Protein AF-A0A4U6LHM3-F1 (afdb_monomer_lite)

Radius of gyration: 13.02 Å; chains: 1; bounding box: 26×27×33 Å

Structure (mmCIF, N/CA/C/O backbone):
data_AF-A0A4U6LHM3-F1
#
_entry.id   AF-A0A4U6LHM3-F1
#
loop_
_atom_site.group_PDB
_atom_site.id
_atom_site.type_symbol
_atom_site.label_atom_id
_atom_site.label_alt_id
_atom_site.label_comp_id
_atom_site.label_asym_id
_atom_site.label_entity_id
_atom_site.label_seq_id
_atom_site.pdbx_PDB_ins_code
_atom_site.Cartn_x
_atom_site.Cartn_y
_atom_site.Cartn_z
_atom_site.occupancy
_atom_site.B_iso_or_equiv
_atom_site.auth_seq_id
_atom_site.auth_comp_id
_atom_site.auth_asym_id
_atom_site.auth_atom_id
_atom_site.pdbx_PDB_model_num
ATOM 1 N N . MET A 1 1 ? -6.702 0.327 -8.855 1.00 83.44 1 MET A N 1
ATOM 2 C CA . MET A 1 1 ? -7.676 0.215 -7.750 1.00 83.44 1 MET A CA 1
ATOM 3 C C . MET A 1 1 ? -7.244 1.195 -6.689 1.00 83.44 1 MET A C 1
ATOM 5 O O . MET A 1 1 ? -6.086 1.140 -6.316 1.00 83.44 1 MET A O 1
ATOM 9 N N . ASN A 1 2 ? -8.130 2.062 -6.209 1.00 84.81 2 ASN A N 1
ATOM 10 C CA . ASN A 1 2 ? -7.765 3.000 -5.149 1.00 84.81 2 ASN A CA 1
ATOM 11 C C . ASN A 1 2 ? -8.039 2.356 -3.789 1.00 84.81 2 ASN A C 1
ATOM 13 O O . ASN A 1 2 ? -9.110 1.781 -3.594 1.00 84.81 2 ASN A O 1
ATOM 17 N N . LEU A 1 3 ? -7.067 2.429 -2.887 1.00 87.44 3 LEU A N 1
ATOM 18 C CA . LEU A 1 3 ? -7.175 2.007 -1.494 1.00 87.44 3 LEU A CA 1
ATOM 19 C C . LEU A 1 3 ? -6.669 3.136 -0.608 1.00 87.44 3 LEU A C 1
ATOM 21 O O . LEU A 1 3 ? -5.711 3.810 -0.974 1.00 87.44 3 LEU A O 1
ATOM 25 N N . THR A 1 4 ? -7.259 3.317 0.568 1.00 89.50 4 THR A N 1
ATOM 26 C CA . THR A 1 4 ? -6.679 4.230 1.556 1.00 89.50 4 THR A CA 1
ATOM 27 C C . THR A 1 4 ? -5.556 3.546 2.333 1.00 89.50 4 THR A C 1
ATOM 29 O O . THR A 1 4 ? -5.477 2.312 2.395 1.00 89.50 4 THR A O 1
ATOM 32 N N . ILE A 1 5 ? -4.696 4.331 2.981 1.00 87.44 5 ILE A N 1
ATOM 33 C CA . ILE A 1 5 ? -3.657 3.806 3.880 1.00 87.44 5 ILE A CA 1
ATOM 34 C C . ILE A 1 5 ? -4.266 2.944 4.990 1.00 87.44 5 ILE A C 1
ATOM 36 O O . ILE A 1 5 ? -3.714 1.895 5.334 1.00 87.44 5 ILE A O 1
ATOM 40 N N . LYS A 1 6 ? -5.452 3.314 5.481 1.00 89.31 6 LYS A N 1
ATOM 41 C CA . LYS A 1 6 ? -6.238 2.486 6.396 1.00 89.31 6 LYS A CA 1
ATOM 42 C C . LYS A 1 6 ? -6.568 1.115 5.816 1.00 89.31 6 LYS A C 1
ATOM 44 O O . LYS A 1 6 ? -6.344 0.108 6.482 1.00 89.31 6 LYS A O 1
ATOM 49 N N . ASN A 1 7 ? -7.057 1.054 4.575 1.00 89.81 7 ASN A N 1
ATOM 50 C CA . ASN A 1 7 ? -7.382 -0.223 3.938 1.00 89.81 7 ASN A CA 1
ATOM 51 C C . ASN A 1 7 ? -6.140 -1.105 3.770 1.00 89.81 7 ASN A C 1
ATOM 53 O O . 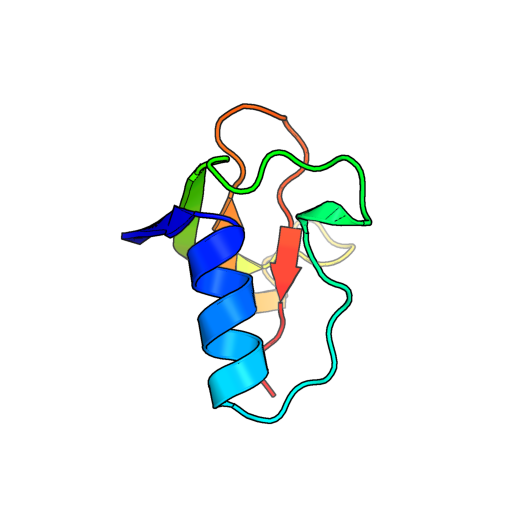ASN A 1 7 ? -6.212 -2.312 3.986 1.00 89.81 7 ASN A O 1
ATOM 57 N N . ILE A 1 8 ? -4.994 -0.515 3.419 1.00 87.44 8 ILE A N 1
ATOM 58 C CA . ILE A 1 8 ? -3.730 -1.254 3.295 1.00 87.44 8 ILE A CA 1
ATOM 59 C C . ILE A 1 8 ? -3.279 -1.796 4.655 1.00 87.44 8 ILE A C 1
ATOM 61 O O . ILE A 1 8 ? -2.896 -2.962 4.747 1.00 87.44 8 ILE A O 1
ATOM 65 N N . TYR A 1 9 ? -3.372 -0.990 5.715 1.00 88.62 9 TYR A N 1
ATOM 66 C CA . TYR A 1 9 ? -3.070 -1.428 7.077 1.00 88.62 9 TYR A CA 1
ATOM 67 C C . TYR A 1 9 ? -3.976 -2.584 7.523 1.00 88.62 9 TYR A C 1
ATOM 69 O O . TYR A 1 9 ? -3.485 -3.606 7.998 1.00 88.62 9 TYR A O 1
ATOM 77 N N . GLU A 1 10 ? -5.289 -2.470 7.313 1.00 90.69 10 GLU A N 1
ATOM 78 C CA . GLU A 1 10 ? -6.256 -3.519 7.654 1.00 90.69 10 GLU A CA 1
ATOM 79 C C . GLU A 1 10 ? -5.978 -4.827 6.898 1.00 90.69 10 GLU A C 1
ATOM 81 O O . GLU A 1 10 ? -6.027 -5.906 7.495 1.00 90.69 10 GLU A O 1
ATOM 86 N N . LEU A 1 11 ? -5.627 -4.746 5.610 1.00 90.31 11 LEU A N 1
ATOM 87 C CA . LEU A 1 11 ? -5.240 -5.904 4.801 1.00 90.31 11 LEU A CA 1
ATOM 88 C C . LEU A 1 11 ? -3.942 -6.550 5.302 1.00 90.31 11 LEU A C 1
ATOM 90 O O . LEU A 1 11 ? -3.869 -7.776 5.399 1.00 90.31 11 LEU A O 1
ATOM 94 N N . ALA A 1 12 ? -2.936 -5.746 5.651 1.00 87.62 12 ALA A N 1
ATOM 95 C CA . ALA A 1 12 ? -1.678 -6.239 6.199 1.00 87.62 12 ALA A CA 1
ATOM 96 C C . ALA A 1 12 ? -1.896 -6.947 7.548 1.00 87.62 12 ALA A C 1
ATOM 98 O O . ALA A 1 12 ? -1.432 -8.075 7.736 1.00 87.62 12 ALA A O 1
ATOM 99 N N . CYS A 1 13 ? -2.684 -6.352 8.448 1.00 89.06 13 CYS A N 1
ATOM 100 C CA . CYS A 1 13 ? -3.074 -6.983 9.707 1.00 89.06 13 CYS A CA 1
ATOM 101 C C . CYS A 1 13 ? -3.867 -8.278 9.486 1.00 89.06 13 CYS A C 1
ATOM 103 O O . CYS A 1 13 ? -3.598 -9.278 10.153 1.00 89.06 13 CYS A O 1
ATOM 105 N N . PHE A 1 14 ? -4.808 -8.293 8.536 1.00 91.75 14 PHE A N 1
ATOM 106 C CA . PHE A 1 14 ? -5.562 -9.497 8.174 1.00 91.75 14 PHE A CA 1
ATOM 107 C C . PHE A 1 14 ? -4.647 -10.620 7.661 1.00 91.75 14 PHE A C 1
ATOM 109 O O . PHE A 1 14 ? -4.853 -11.785 8.000 1.00 91.75 14 PHE A O 1
ATOM 116 N N . ALA A 1 15 ? -3.602 -10.276 6.904 1.00 91.12 15 ALA A N 1
ATOM 117 C CA . ALA A 1 15 ? -2.581 -11.211 6.433 1.00 91.12 15 ALA A CA 1
ATOM 118 C C . ALA A 1 15 ? -1.598 -11.672 7.533 1.00 91.12 15 ALA A C 1
ATOM 120 O O . ALA A 1 15 ? -0.721 -12.494 7.267 1.00 91.12 15 ALA A O 1
ATOM 121 N N . GLY A 1 16 ? -1.730 -11.168 8.765 1.00 90.38 16 GLY A N 1
ATOM 122 C CA . GLY A 1 16 ? -0.847 -11.496 9.886 1.00 90.38 16 GLY A CA 1
ATOM 123 C C . GLY A 1 16 ? 0.482 -10.734 9.885 1.00 90.38 16 GLY A C 1
ATOM 124 O O . GLY A 1 16 ? 1.402 -11.119 10.609 1.00 90.38 16 GLY A O 1
ATOM 125 N N . LEU A 1 17 ? 0.601 -9.666 9.090 1.00 88.19 17 LEU A N 1
ATOM 126 C CA . LEU A 1 17 ? 1.770 -8.791 9.097 1.00 88.19 17 LEU A CA 1
ATOM 127 C C . LEU A 1 17 ? 1.707 -7.832 10.292 1.00 88.19 17 LEU A C 1
ATOM 129 O O . LEU A 1 17 ? 0.668 -7.244 10.594 1.00 88.19 17 LEU A O 1
ATOM 133 N N . HIS A 1 18 ? 2.847 -7.648 10.958 1.00 84.81 18 HIS A N 1
ATOM 134 C CA . HIS A 1 18 ? 3.008 -6.613 11.976 1.00 84.81 18 HIS A CA 1
ATOM 135 C C . HIS A 1 18 ? 3.528 -5.334 11.324 1.00 84.81 18 HIS A C 1
ATOM 137 O O . HIS A 1 18 ? 4.725 -5.183 11.085 1.00 84.81 18 HIS A O 1
ATOM 143 N N . CYS A 1 19 ? 2.612 -4.415 11.050 1.00 82.25 19 CYS A N 1
ATOM 144 C CA . CYS A 1 19 ? 2.892 -3.061 10.591 1.00 82.25 19 CYS A CA 1
ATOM 145 C C . CYS A 1 19 ? 2.534 -2.041 11.680 1.00 82.25 19 CYS A C 1
ATOM 147 O O . CYS A 1 19 ? 1.641 -2.276 12.497 1.00 82.25 19 CYS A O 1
ATOM 149 N N . ALA A 1 20 ? 3.245 -0.911 11.696 1.00 83.38 20 ALA A N 1
ATOM 150 C CA . ALA A 1 20 ? 2.911 0.207 12.574 1.00 83.38 20 ALA A CA 1
ATOM 151 C C . ALA A 1 20 ? 1.533 0.771 12.204 1.00 83.38 20 ALA A C 1
ATOM 153 O O . ALA A 1 20 ? 1.164 0.790 11.028 1.00 83.38 20 ALA A O 1
ATOM 154 N N . ASN A 1 21 ? 0.774 1.219 13.204 1.00 82.12 21 ASN A N 1
ATOM 155 C CA . ASN A 1 21 ? -0.524 1.829 12.951 1.00 82.12 21 ASN A CA 1
ATOM 156 C C . ASN A 1 21 ? -0.324 3.176 12.215 1.00 82.12 21 ASN A C 1
ATOM 158 O O . ASN A 1 21 ? 0.480 3.996 12.675 1.00 82.12 21 ASN A O 1
ATOM 162 N N . PRO A 1 22 ? -1.040 3.442 11.105 1.00 79.38 22 PRO A N 1
ATOM 163 C CA . PRO A 1 22 ? -0.999 4.727 10.406 1.00 79.38 22 PRO A CA 1
ATOM 164 C C . PRO A 1 22 ? -1.205 5.938 11.328 1.00 79.38 22 PRO A C 1
ATOM 166 O O . PRO A 1 22 ? -0.497 6.938 11.215 1.00 79.38 22 PRO A O 1
ATOM 169 N N . ALA A 1 23 ? -2.087 5.814 12.326 1.00 76.62 23 ALA A N 1
ATOM 170 C CA . ALA A 1 23 ? -2.356 6.870 13.302 1.00 76.62 23 ALA A CA 1
ATOM 171 C C . ALA A 1 23 ? -1.126 7.247 14.153 1.00 76.62 23 ALA A C 1
ATOM 173 O O . ALA A 1 23 ? -1.037 8.365 14.658 1.00 76.62 23 ALA A O 1
ATOM 174 N N . GLU A 1 24 ? -0.161 6.335 14.308 1.00 79.81 24 GLU A N 1
ATOM 175 C CA . GLU A 1 24 ? 1.085 6.568 15.048 1.00 79.81 24 GLU A CA 1
ATOM 176 C C . GLU A 1 24 ? 2.187 7.197 14.179 1.00 79.81 24 GLU A C 1
ATOM 178 O O . GLU A 1 24 ? 3.193 7.662 14.710 1.00 79.81 24 GLU A O 1
ATOM 183 N N . SER A 1 25 ? 2.019 7.225 12.852 1.00 69.25 25 SER A N 1
ATOM 184 C CA . SER A 1 25 ? 3.067 7.612 11.893 1.00 69.25 25 SER A CA 1
ATOM 185 C C . SER A 1 25 ? 2.892 9.012 11.289 1.00 69.25 25 SER A C 1
ATOM 187 O O . SER A 1 25 ? 3.648 9.384 10.397 1.00 69.25 25 SER A O 1
ATOM 189 N N . HIS A 1 26 ? 1.960 9.824 11.806 1.00 73.94 26 HIS A N 1
ATOM 190 C CA . HIS A 1 26 ? 1.620 11.164 11.285 1.00 73.94 26 HIS A CA 1
ATOM 191 C C . HIS A 1 26 ? 1.161 11.179 9.818 1.00 73.94 26 HIS A C 1
ATOM 193 O O . HIS A 1 26 ? 1.144 12.235 9.185 1.00 73.94 26 HIS A O 1
ATOM 199 N N . ILE A 1 27 ? 0.786 10.019 9.288 1.00 75.50 27 ILE A N 1
ATOM 200 C CA . ILE A 1 27 ? 0.253 9.868 7.943 1.00 75.50 27 ILE A CA 1
ATOM 201 C C . ILE A 1 27 ? -1.273 9.873 8.045 1.00 75.50 27 ILE A C 1
ATOM 203 O O . ILE A 1 27 ? -1.835 9.225 8.928 1.00 75.50 27 ILE A O 1
ATOM 207 N N . ASP A 1 28 ? -1.942 10.615 7.163 1.00 84.62 28 ASP A N 1
ATOM 208 C CA . ASP A 1 28 ? -3.404 10.629 7.112 1.00 84.62 28 ASP A CA 1
ATOM 209 C C . ASP A 1 28 ? -3.914 9.267 6.619 1.00 84.62 28 ASP A C 1
ATOM 211 O O . ASP A 1 28 ? -3.557 8.810 5.531 1.00 84.62 28 ASP A O 1
ATOM 215 N N . GLU A 1 29 ? -4.733 8.598 7.430 1.00 83.69 29 GLU A N 1
ATOM 216 C CA . GLU A 1 29 ? -5.250 7.261 7.133 1.00 83.69 29 GLU A CA 1
ATOM 217 C C . GLU A 1 29 ? -6.194 7.239 5.919 1.00 83.69 29 GLU A C 1
ATOM 219 O O . GLU A 1 29 ? -6.331 6.193 5.279 1.00 83.69 29 GLU A O 1
ATOM 224 N N . GLU A 1 30 ? -6.785 8.390 5.582 1.00 87.44 30 GLU A N 1
ATOM 225 C CA . GLU A 1 30 ? -7.690 8.589 4.444 1.00 87.44 30 GLU A CA 1
ATOM 226 C C . GLU A 1 30 ? -6.950 8.916 3.141 1.00 87.44 30 GLU A C 1
ATOM 228 O O . GLU A 1 30 ? -7.563 9.012 2.079 1.00 87.44 30 GLU A O 1
ATOM 233 N N . THR A 1 31 ? -5.624 9.043 3.201 1.00 83.94 31 THR A N 1
ATOM 234 C CA . THR A 1 31 ? -4.786 9.215 2.018 1.00 83.94 31 THR A CA 1
ATOM 235 C C . THR A 1 31 ? -5.019 8.082 1.024 1.00 83.94 31 THR A C 1
ATOM 237 O O . THR A 1 31 ? -4.812 6.907 1.350 1.00 83.94 31 THR A O 1
ATOM 240 N N . GLU A 1 32 ? -5.412 8.434 -0.200 1.00 85.69 32 GLU A N 1
ATOM 241 C CA . GLU A 1 32 ? -5.644 7.476 -1.275 1.00 85.69 32 GLU A CA 1
ATOM 242 C C . GLU A 1 32 ? -4.343 7.084 -1.988 1.00 85.69 32 GLU A C 1
ATOM 244 O O . GLU A 1 32 ? -3.521 7.914 -2.379 1.00 85.69 32 GLU A O 1
ATOM 249 N N . LEU A 1 33 ? -4.196 5.783 -2.213 1.00 83.81 33 LEU A N 1
ATOM 250 C CA . LEU A 1 33 ? -3.142 5.159 -2.996 1.00 83.81 33 LEU A CA 1
ATOM 251 C C . LEU A 1 33 ? -3.772 4.441 -4.187 1.00 83.81 33 LEU A C 1
ATOM 253 O O . LEU A 1 33 ? -4.663 3.601 -4.028 1.00 83.81 33 LEU A O 1
ATOM 257 N N . SER A 1 34 ? -3.281 4.732 -5.389 1.00 84.00 34 SER A N 1
ATOM 258 C CA . SER A 1 34 ? -3.639 3.962 -6.575 1.00 84.00 34 SER A CA 1
ATOM 259 C C . SER A 1 34 ? -2.765 2.717 -6.645 1.00 84.00 34 SER A C 1
ATOM 261 O O . SER A 1 34 ? -1.562 2.801 -6.876 1.00 84.00 34 SER A O 1
ATOM 263 N N . ILE A 1 35 ? -3.384 1.555 -6.471 1.00 82.12 35 ILE A N 1
ATOM 264 C CA . ILE A 1 35 ? -2.758 0.253 -6.668 1.00 82.12 35 ILE A CA 1
ATOM 265 C C . ILE A 1 35 ? -3.015 -0.224 -8.092 1.00 82.12 35 ILE A C 1
ATOM 267 O O . ILE A 1 35 ? -4.166 -0.466 -8.476 1.00 82.12 35 ILE A O 1
ATOM 271 N N . ASP A 1 36 ? -1.962 -0.400 -8.875 1.00 82.88 36 ASP A N 1
ATOM 272 C CA . ASP A 1 36 ? -2.049 -1.008 -10.197 1.00 82.88 36 ASP A CA 1
ATOM 273 C C . ASP A 1 36 ? -1.007 -2.115 -10.387 1.00 82.88 36 ASP A C 1
ATOM 275 O O . ASP A 1 36 ? -0.243 -2.454 -9.482 1.00 82.88 36 ASP A O 1
ATOM 279 N N . THR A 1 37 ? -1.044 -2.738 -11.559 1.00 80.62 37 THR A N 1
ATOM 280 C CA . THR A 1 37 ? -0.008 -3.664 -12.007 1.00 80.62 37 THR A CA 1
ATOM 281 C C . THR A 1 37 ? 0.801 -2.989 -13.095 1.00 80.62 37 THR A C 1
ATOM 283 O O . THR A 1 37 ? 0.220 -2.456 -14.045 1.00 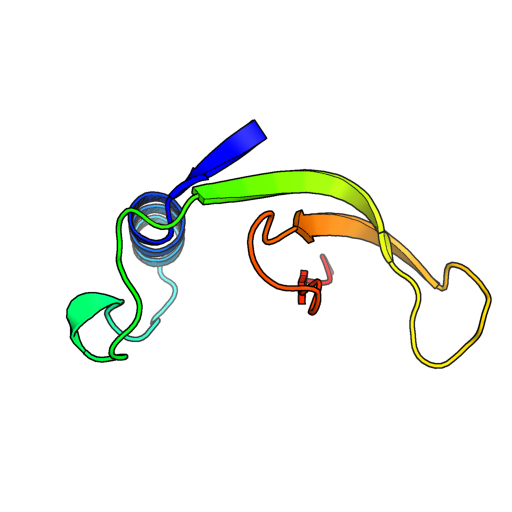80.62 37 THR A O 1
ATOM 286 N N . GLY A 1 38 ? 2.119 -3.082 -13.022 1.00 78.75 38 GLY A N 1
ATOM 287 C CA . GLY A 1 38 ? 2.979 -2.560 -14.069 1.00 78.75 38 GLY A CA 1
ATOM 288 C C . GLY A 1 38 ? 4.443 -2.836 -13.799 1.00 78.75 38 GLY A C 1
ATOM 289 O O . GLY A 1 38 ? 4.791 -3.589 -12.886 1.00 78.75 38 GLY A O 1
ATOM 290 N N . GLY A 1 39 ? 5.279 -2.213 -14.618 1.00 79.56 39 GLY A N 1
ATOM 291 C CA . GLY A 1 39 ? 6.718 -2.322 -14.499 1.00 79.56 39 GLY A CA 1
ATOM 292 C C . GLY A 1 39 ? 7.271 -1.596 -13.294 1.00 79.56 39 GLY A C 1
ATOM 293 O O . GLY A 1 39 ? 6.921 -0.439 -13.047 1.00 79.56 39 GLY A O 1
ATOM 294 N N . ILE A 1 40 ? 8.125 -2.297 -12.559 1.00 76.88 40 ILE A N 1
ATOM 295 C CA . ILE A 1 40 ? 8.901 -1.766 -11.451 1.00 76.88 40 ILE A CA 1
ATOM 296 C C . ILE A 1 40 ? 10.318 -1.554 -11.970 1.00 76.88 40 ILE A C 1
ATOM 298 O O . ILE A 1 40 ? 11.016 -2.493 -12.359 1.00 76.88 40 ILE A O 1
ATOM 302 N N . ILE A 1 41 ? 10.704 -0.284 -12.019 1.00 73.44 41 ILE A N 1
ATOM 303 C CA . ILE A 1 41 ? 12.025 0.152 -12.454 1.00 73.44 41 ILE A CA 1
ATOM 304 C C . ILE A 1 41 ? 12.924 0.128 -11.218 1.00 73.44 41 ILE A C 1
ATOM 306 O O . ILE A 1 41 ? 12.621 0.778 -10.217 1.00 73.44 41 ILE A O 1
ATOM 310 N N . GLY A 1 42 ? 13.986 -0.675 -11.257 1.00 68.62 42 GLY A N 1
ATOM 311 C 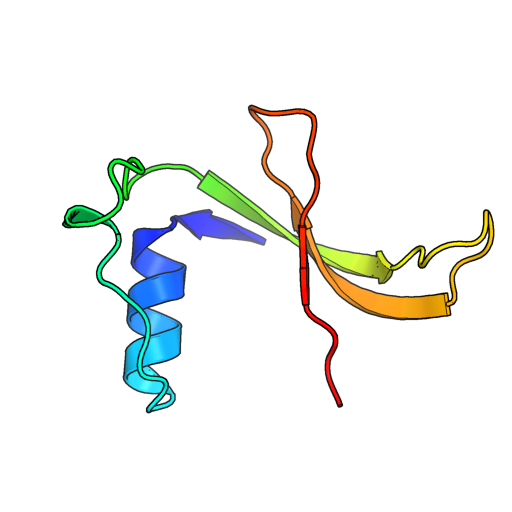CA . GLY A 1 42 ? 14.978 -0.709 -10.188 1.00 68.62 42 GLY A CA 1
ATOM 312 C C . GLY A 1 42 ? 15.972 0.448 -10.294 1.00 68.62 42 GLY A C 1
ATOM 313 O O . GLY A 1 42 ? 15.633 1.565 -10.664 1.00 68.62 42 GLY A O 1
ATOM 314 N N . ASN A 1 43 ? 17.242 0.189 -9.977 1.00 72.00 43 ASN A N 1
ATOM 315 C CA . ASN A 1 43 ? 18.298 1.213 -10.053 1.00 72.00 43 ASN A CA 1
ATOM 316 C C . ASN A 1 43 ? 18.803 1.486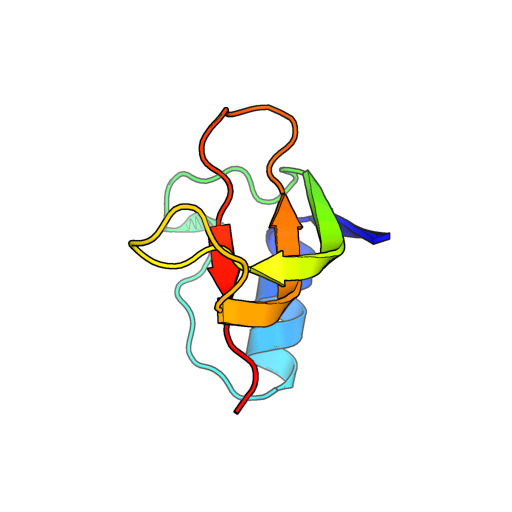 -11.490 1.00 72.00 43 ASN A C 1
ATOM 318 O O . ASN A 1 43 ? 19.780 2.217 -11.658 1.00 72.00 43 ASN A O 1
ATOM 322 N N . GLY A 1 44 ? 18.203 0.865 -12.509 1.00 69.44 44 GLY A N 1
ATOM 323 C CA . GLY A 1 44 ? 18.492 1.098 -13.927 1.00 69.44 44 GLY A CA 1
ATOM 324 C C . GLY A 1 44 ? 17.316 1.771 -14.635 1.00 69.44 44 GLY A C 1
ATOM 325 O O . GLY A 1 44 ? 16.216 1.785 -14.109 1.00 69.44 44 GLY A O 1
ATOM 326 N N . ASP A 1 45 ? 17.530 2.298 -15.842 1.00 69.81 45 ASP A N 1
ATOM 327 C CA . ASP A 1 45 ? 16.456 2.877 -16.677 1.00 69.81 45 ASP A CA 1
ATOM 328 C C . ASP A 1 45 ? 15.570 1.805 -17.360 1.00 69.81 45 ASP A C 1
ATOM 330 O O . ASP A 1 45 ? 14.730 2.125 -18.202 1.00 69.81 45 ASP A O 1
ATOM 334 N N . GLU A 1 46 ? 15.770 0.526 -17.030 1.00 76.50 46 GLU A N 1
ATOM 335 C CA . GLU A 1 46 ? 15.017 -0.609 -17.568 1.00 76.50 46 GLU A CA 1
ATOM 336 C C . GLU A 1 46 ? 14.083 -1.204 -16.502 1.00 76.50 46 GLU A C 1
ATOM 338 O O . GLU A 1 46 ? 14.329 -1.122 -15.299 1.00 76.50 46 GLU A O 1
ATOM 343 N N . GLU A 1 47 ? 12.973 -1.784 -16.961 1.00 75.06 47 GLU A N 1
ATOM 344 C CA . GLU A 1 47 ? 12.017 -2.487 -16.106 1.00 75.06 47 GLU A CA 1
ATOM 345 C C . GLU A 1 47 ? 12.650 -3.789 -15.596 1.00 75.06 47 GLU A C 1
ATOM 347 O O . GLU A 1 47 ? 12.912 -4.701 -16.383 1.00 75.06 47 GLU A O 1
ATOM 352 N N . ASP A 1 48 ? 12.884 -3.884 -14.284 1.00 76.75 48 ASP A N 1
ATOM 353 C CA . ASP A 1 48 ? 13.513 -5.064 -13.682 1.00 76.75 48 ASP A CA 1
ATOM 354 C C . ASP A 1 48 ? 12.498 -6.218 -13.552 1.00 76.75 48 ASP A C 1
ATOM 356 O O . ASP A 1 48 ? 12.847 -7.383 -13.755 1.00 76.75 48 ASP A O 1
ATOM 360 N N . TYR A 1 49 ? 11.237 -5.914 -13.206 1.00 75.06 49 TYR A N 1
ATOM 361 C CA . TYR A 1 49 ? 10.155 -6.900 -13.073 1.00 75.06 49 TYR A CA 1
ATOM 362 C C . TYR A 1 49 ? 8.756 -6.264 -13.101 1.00 75.06 49 TYR A C 1
ATOM 364 O O . TYR A 1 49 ? 8.565 -5.097 -12.761 1.00 75.06 49 TYR A O 1
ATOM 372 N N . THR A 1 50 ? 7.746 -7.061 -13.460 1.00 77.38 50 THR A N 1
ATOM 373 C CA . THR A 1 50 ? 6.330 -6.671 -13.381 1.00 77.38 50 THR A CA 1
ATOM 374 C C . THR A 1 50 ? 5.758 -7.047 -12.012 1.00 77.38 50 THR A C 1
ATOM 376 O O . THR A 1 50 ? 5.906 -8.187 -11.572 1.00 77.38 50 THR A O 1
ATOM 379 N N . GLY A 1 51 ? 5.067 -6.122 -11.344 1.00 77.50 51 GLY A N 1
ATOM 380 C CA . GLY A 1 51 ? 4.512 -6.351 -10.006 1.00 77.50 51 GLY A CA 1
ATOM 381 C C . GLY A 1 51 ? 3.344 -5.431 -9.653 1.00 77.50 51 GLY A C 1
ATOM 382 O O . GLY A 1 51 ? 2.759 -4.784 -10.525 1.00 77.50 51 GLY A O 1
ATOM 383 N N . LEU A 1 52 ? 2.991 -5.402 -8.364 1.00 75.56 52 LEU A N 1
ATOM 384 C CA . LEU A 1 52 ? 2.024 -4.449 -7.814 1.00 75.56 52 LEU A CA 1
ATOM 385 C C . LEU A 1 52 ? 2.730 -3.130 -7.495 1.00 75.56 52 LEU A C 1
ATOM 387 O O . LEU A 1 52 ? 3.761 -3.116 -6.823 1.00 75.56 52 LEU A O 1
ATOM 391 N N . ARG A 1 53 ? 2.152 -2.017 -7.941 1.00 77.38 53 ARG A N 1
ATOM 392 C CA . ARG A 1 53 ? 2.681 -0.671 -7.696 1.00 77.38 53 ARG A CA 1
ATOM 393 C C . ARG A 1 53 ? 1.706 0.106 -6.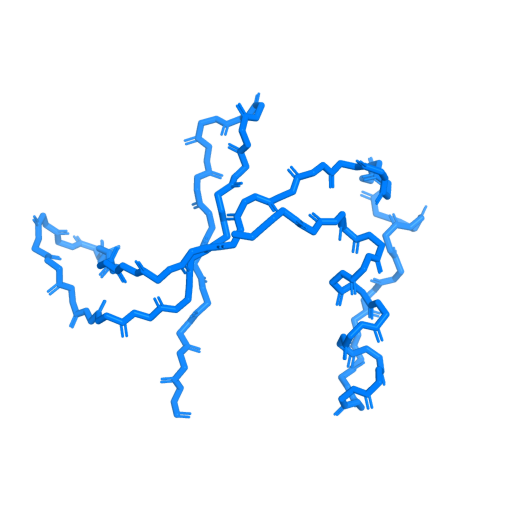834 1.00 77.38 53 ARG A C 1
ATOM 395 O O . ARG A 1 53 ? 0.500 0.024 -7.057 1.00 77.38 53 ARG A O 1
ATOM 402 N N . ALA A 1 54 ? 2.232 0.842 -5.858 1.00 75.38 54 ALA A N 1
ATOM 403 C CA . ALA A 1 54 ? 1.457 1.751 -5.030 1.00 75.38 54 ALA A CA 1
ATOM 404 C C . ALA A 1 54 ? 1.833 3.190 -5.396 1.00 75.38 54 ALA A C 1
ATOM 406 O O . ALA A 1 54 ? 2.872 3.708 -4.989 1.00 75.38 54 ALA A O 1
ATOM 407 N N . CYS A 1 55 ? 0.984 3.832 -6.191 1.00 72.69 55 CYS A N 1
ATOM 408 C CA . CYS A 1 55 ? 1.198 5.190 -6.665 1.00 72.69 55 CYS A CA 1
ATOM 409 C C . CYS A 1 55 ? 0.470 6.176 -5.754 1.00 72.69 55 CYS A C 1
ATOM 411 O O . CYS A 1 55 ? -0.754 6.119 -5.596 1.00 72.69 55 CYS A O 1
ATOM 413 N N . PHE A 1 56 ? 1.229 7.102 -5.182 1.00 71.31 56 PHE A N 1
ATOM 414 C CA . PHE A 1 56 ? 0.689 8.221 -4.430 1.00 71.31 56 PHE A CA 1
ATOM 415 C C . PHE A 1 56 ? 0.326 9.338 -5.409 1.00 71.31 56 PHE A C 1
ATOM 417 O O . PHE A 1 56 ? 1.180 9.829 -6.140 1.00 71.31 56 PHE A O 1
ATOM 424 N N . THR A 1 57 ? -0.942 9.741 -5.472 1.00 58.84 57 THR A N 1
ATOM 425 C CA . THR A 1 57 ? -1.382 10.740 -6.465 1.00 58.84 57 THR A CA 1
ATOM 426 C C . THR A 1 57 ? -1.006 12.174 -6.094 1.00 58.84 57 THR A C 1
ATOM 428 O O . THR A 1 57 ? -1.007 13.047 -6.958 1.00 58.84 57 THR A O 1
ATOM 431 N N . GLU A 1 58 ? -0.689 12.431 -4.823 1.00 57.25 58 GLU A N 1
ATOM 432 C CA . GLU A 1 58 ? -0.447 13.781 -4.291 1.00 57.25 58 GLU A CA 1
ATOM 433 C C . GLU A 1 58 ? 1.038 14.119 -4.049 1.00 57.25 58 GLU A C 1
ATOM 435 O O . GLU A 1 58 ? 1.365 15.269 -3.763 1.00 57.25 58 GLU A O 1
ATOM 440 N N . TYR A 1 59 ? 1.953 13.159 -4.204 1.00 49.19 59 TYR A N 1
ATOM 441 C CA . TYR A 1 59 ? 3.390 13.325 -3.984 1.00 49.19 59 TYR A CA 1
ATOM 442 C C . TYR A 1 59 ? 4.166 12.599 -5.089 1.00 49.19 59 TYR A C 1
ATOM 444 O O . TYR A 1 59 ? 3.794 11.492 -5.458 1.00 49.19 59 TYR A O 1
ATOM 452 N N . PRO A 1 60 ? 5.256 13.182 -5.612 1.00 49.31 60 PRO A N 1
ATOM 453 C CA . PRO A 1 60 ? 5.984 12.623 -6.751 1.00 49.31 60 PRO A CA 1
ATOM 454 C C . PRO A 1 60 ? 6.827 11.374 -6.430 1.00 49.31 60 PRO A C 1
ATOM 456 O O . PRO A 1 60 ? 7.523 10.889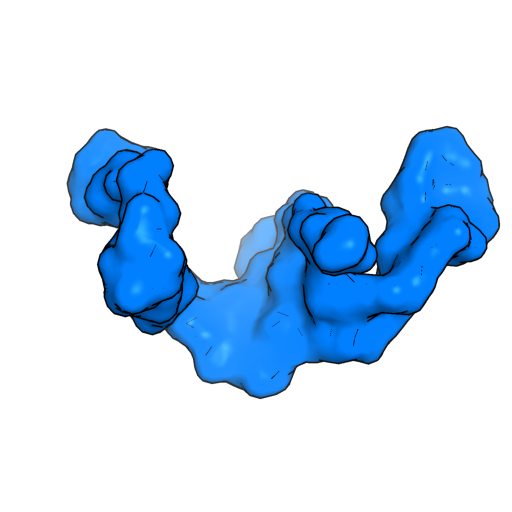 -7.317 1.00 49.31 60 PRO A O 1
ATOM 459 N N . GLU A 1 61 ? 6.815 10.861 -5.196 1.00 51.94 61 GLU A N 1
ATOM 460 C CA . GLU A 1 61 ? 7.588 9.671 -4.819 1.00 51.94 61 GLU A CA 1
ATOM 461 C C . GLU A 1 61 ? 6.702 8.419 -4.880 1.00 51.94 61 GLU A C 1
ATOM 463 O O . GLU A 1 61 ? 5.932 8.119 -3.969 1.00 51.94 61 GLU A O 1
ATOM 468 N N . GLU A 1 62 ? 6.793 7.700 -5.998 1.00 54.69 62 GLU A N 1
ATOM 469 C CA . GLU A 1 62 ? 6.164 6.391 -6.191 1.00 54.69 62 GLU A CA 1
ATOM 470 C C . GLU A 1 62 ? 6.875 5.322 -5.339 1.00 54.69 62 GLU A C 1
ATOM 472 O O . GLU A 1 62 ? 8.105 5.266 -5.293 1.00 54.69 62 GLU A O 1
ATOM 477 N N . GLY A 1 63 ? 6.105 4.467 -4.656 1.00 56.38 63 GLY A N 1
ATOM 478 C CA . GLY A 1 63 ? 6.619 3.355 -3.852 1.00 56.38 63 GLY A CA 1
ATOM 479 C C . GLY A 1 63 ? 6.342 1.996 -4.504 1.00 56.38 63 GLY A C 1
ATOM 480 O O . GLY A 1 63 ? 5.281 1.780 -5.095 1.00 56.38 63 GLY A O 1
ATOM 481 N N . TYR A 1 64 ? 7.271 1.046 -4.363 1.00 54.59 64 TYR A N 1
ATOM 482 C CA . TYR A 1 64 ? 7.179 -0.283 -4.985 1.00 54.59 64 TYR A CA 1
ATOM 483 C C . TYR A 1 64 ? 7.298 -1.407 -3.951 1.00 54.59 64 TYR A C 1
ATOM 485 O O . TYR A 1 64 ? 8.128 -1.336 -3.044 1.00 54.59 64 TYR A O 1
ATOM 493 N N . ILE A 1 65 ? 6.489 -2.462 -4.105 1.00 50.69 65 ILE A N 1
ATOM 494 C CA . ILE A 1 65 ? 6.585 -3.696 -3.313 1.00 50.69 65 ILE A CA 1
ATOM 495 C C . ILE A 1 65 ? 6.800 -4.860 -4.283 1.00 50.69 65 ILE A C 1
ATOM 497 O O . ILE A 1 65 ? 5.932 -5.161 -5.103 1.00 50.69 65 ILE A O 1
ATOM 501 N N . ALA A 1 66 ? 7.955 -5.518 -4.189 1.00 42.34 66 ALA A N 1
ATOM 502 C CA . ALA A 1 66 ? 8.237 -6.733 -4.946 1.00 42.34 66 ALA A CA 1
ATOM 503 C C . ALA A 1 66 ? 7.377 -7.902 -4.442 1.00 42.34 66 ALA A C 1
ATOM 505 O O . ALA A 1 66 ? 7.192 -8.065 -3.234 1.00 42.34 66 ALA A O 1
ATOM 506 N N . LEU A 1 67 ? 6.863 -8.714 -5.367 1.00 39.97 67 LEU A N 1
ATOM 507 C CA . LEU A 1 67 ? 6.208 -9.983 -5.056 1.00 39.97 67 LEU A CA 1
ATOM 508 C C . LEU A 1 67 ? 7.190 -11.110 -5.393 1.00 39.97 67 LEU A C 1
ATOM 510 O O . LEU A 1 67 ? 7.412 -11.373 -6.574 1.00 39.97 67 LEU A O 1
ATOM 514 N N . ASP A 1 68 ? 7.779 -11.725 -4.366 1.00 45.34 68 ASP A N 1
ATOM 515 C CA . ASP A 1 68 ? 8.483 -13.014 -4.484 1.00 45.34 68 ASP A CA 1
ATOM 516 C C . ASP A 1 68 ? 7.487 -14.188 -4.528 1.00 45.34 68 ASP A C 1
ATOM 518 O O . ASP A 1 68 ? 6.481 -14.151 -3.774 1.00 45.34 68 ASP A O 1
#

Sequence (68 aa):
MNLTIKNIYELACFAGLHCANPAESHIDEETELSIDTGGIIGNGDEEDYTGLRACFTEYPEEGYIALD

Secondary structure (DSSP, 8-state):
-EEEHHHHHHHHHHTT-----GGGTT--TT-EEEEEEEEEE-SSSSEEEEEEEEEESSSS--EEE---

pLDDT: mean 75.92, std 13.24, range [39.97, 91.75]

Foldseek 3Di:
DKDFLLRVVVVCVVVVHDDDDCVVVPHDRRQIWDWDWDFDDDPDPDGPDIDIWTHRPPDPDTDDDDDD